Protein AF-B7KYT2-F1 (afdb_monomer_lite)

Organism: Methylorubrum extorquens (strain CM4 / NCIMB 13688) (NCBI:txid440085)

Foldseek 3Di:
DPPPDDDLVRVLVVLVVLLVVLVVVVVCLVPDDPVPHDPDSPVSVVVNVVSVVVNVVSVVCVVCVVVVVVVPDDD

Structure (mmCIF, N/CA/C/O backbone):
data_AF-B7KYT2-F1
#
_entry.id   AF-B7KYT2-F1
#
loop_
_atom_site.group_PDB
_atom_site.id
_atom_site.type_symbol
_atom_site.label_atom_id
_atom_site.label_alt_id
_atom_site.label_comp_id
_atom_site.label_asym_id
_atom_site.label_entity_id
_atom_site.label_seq_id
_atom_site.pdbx_PDB_ins_code
_atom_site.Cartn_x
_atom_site.Cartn_y
_atom_site.Cartn_z
_atom_site.occupancy
_atom_site.B_iso_or_equiv
_atom_site.auth_seq_id
_atom_site.auth_comp_id
_atom_site.auth_asym_id
_atom_site.auth_atom_id
_atom_site.pdbx_PDB_model_num
ATOM 1 N N . MET A 1 1 ? -28.107 12.726 12.299 1.00 48.88 1 MET A N 1
ATOM 2 C CA . MET A 1 1 ? -26.972 12.922 11.377 1.00 48.88 1 MET A CA 1
ATOM 3 C C . MET A 1 1 ? -26.156 11.651 11.434 1.00 48.88 1 MET A C 1
ATOM 5 O O . MET A 1 1 ? -25.751 11.275 12.526 1.00 48.88 1 MET A O 1
ATOM 9 N N . SER A 1 2 ? -26.055 10.931 10.323 1.00 57.88 2 SER A N 1
ATOM 10 C CA . SER A 1 2 ? -25.214 9.738 10.211 1.00 57.88 2 SER A CA 1
ATOM 11 C C . SER A 1 2 ? -23.763 10.157 10.437 1.00 57.88 2 SER A C 1
ATOM 13 O O . SER A 1 2 ? -23.365 11.211 9.950 1.00 57.88 2 SER A O 1
ATOM 15 N N . ASP A 1 3 ? -22.993 9.384 11.196 1.00 74.00 3 ASP A N 1
ATOM 16 C CA . ASP A 1 3 ? -21.560 9.633 11.345 1.00 74.00 3 ASP A CA 1
ATOM 17 C C . ASP A 1 3 ? -20.896 9.406 9.975 1.00 74.00 3 ASP A C 1
ATOM 19 O O . ASP A 1 3 ? -20.877 8.284 9.476 1.00 74.00 3 ASP A O 1
ATOM 23 N N . GLU A 1 4 ? -20.448 10.478 9.315 1.00 85.12 4 GLU A N 1
ATOM 24 C CA . GLU A 1 4 ? -19.902 10.442 7.943 1.00 85.12 4 GLU A CA 1
ATOM 25 C C . GLU A 1 4 ? -18.470 9.887 7.880 1.00 85.12 4 GLU A C 1
ATOM 27 O O . GLU A 1 4 ? -17.862 9.820 6.811 1.00 85.12 4 GLU A O 1
ATOM 32 N N . ARG A 1 5 ? -17.896 9.497 9.024 1.00 87.00 5 ARG A N 1
ATOM 33 C CA . ARG A 1 5 ? -16.522 9.002 9.091 1.00 87.00 5 ARG A CA 1
ATOM 34 C C . ARG A 1 5 ? -16.403 7.616 8.444 1.00 87.00 5 ARG A C 1
ATOM 36 O O . ARG A 1 5 ? -17.227 6.742 8.722 1.00 87.00 5 ARG A O 1
ATOM 43 N N . PRO A 1 6 ? -15.357 7.374 7.631 1.00 91.00 6 PRO A N 1
ATOM 44 C CA . PRO A 1 6 ? -15.127 6.063 7.045 1.00 91.00 6 PRO A CA 1
ATOM 45 C C . PRO A 1 6 ? -14.875 5.034 8.146 1.00 91.00 6 PRO A C 1
ATOM 47 O O . PRO A 1 6 ? -14.103 5.264 9.082 1.00 91.00 6 PRO A O 1
ATOM 50 N N . THR A 1 7 ? -15.510 3.875 8.012 1.00 93.94 7 THR A N 1
ATOM 51 C CA . THR A 1 7 ? -15.253 2.716 8.869 1.00 93.94 7 THR A CA 1
ATOM 52 C C . THR A 1 7 ? -13.785 2.294 8.770 1.00 93.94 7 THR A C 1
ATOM 54 O O . THR A 1 7 ? -13.129 2.523 7.753 1.00 93.94 7 THR A O 1
ATOM 57 N N . ILE A 1 8 ? -13.262 1.624 9.801 1.00 94.44 8 ILE A N 1
ATOM 58 C CA . ILE A 1 8 ? -11.886 1.099 9.768 1.00 94.44 8 ILE A CA 1
ATOM 59 C C . ILE A 1 8 ? -11.678 0.162 8.571 1.00 94.44 8 ILE A C 1
ATOM 61 O O . ILE A 1 8 ? -10.622 0.208 7.953 1.00 94.44 8 ILE A O 1
ATOM 65 N N . GLN A 1 9 ? -12.688 -0.626 8.184 1.00 96.50 9 GLN A N 1
ATOM 66 C CA . GLN A 1 9 ? -12.580 -1.479 7.000 1.00 96.50 9 GLN A CA 1
ATOM 67 C C . GLN A 1 9 ? -12.419 -0.659 5.712 1.00 96.50 9 GLN A C 1
ATOM 69 O O . GLN A 1 9 ? -11.537 -0.963 4.922 1.00 96.50 9 GLN A O 1
ATOM 74 N N . GLN A 1 10 ? -13.182 0.426 5.537 1.00 96.81 10 GLN A N 1
ATOM 75 C CA . GLN A 1 10 ? -13.015 1.319 4.381 1.00 96.81 10 GLN A CA 1
ATOM 76 C C . GLN A 1 10 ? -11.623 1.964 4.348 1.00 96.81 10 GLN A C 1
ATOM 78 O O . GLN A 1 10 ? -11.033 2.087 3.279 1.00 96.81 10 GLN A O 1
ATOM 83 N N . GLN A 1 11 ? -11.075 2.332 5.509 1.00 97.00 11 GLN A N 1
ATOM 84 C CA . GLN A 1 11 ? -9.709 2.857 5.599 1.00 97.00 11 GLN A CA 1
ATOM 85 C C . GLN A 1 11 ? -8.666 1.786 5.235 1.00 97.00 11 GLN A C 1
ATOM 87 O O . GLN A 1 11 ? -7.724 2.081 4.503 1.00 97.00 11 GLN A O 1
ATOM 92 N N . ILE A 1 12 ? -8.840 0.538 5.696 1.00 98.12 12 ILE A N 1
ATOM 93 C CA . ILE A 1 12 ? -7.990 -0.600 5.300 1.00 98.12 12 ILE A CA 1
ATOM 94 C C . ILE A 1 12 ? -8.025 -0.774 3.782 1.00 98.12 12 ILE A C 1
ATOM 96 O O . ILE A 1 12 ? -6.969 -0.854 3.156 1.00 98.12 12 ILE A O 1
ATOM 100 N N . ASP A 1 13 ? -9.220 -0.799 3.194 1.00 98.19 13 ASP A N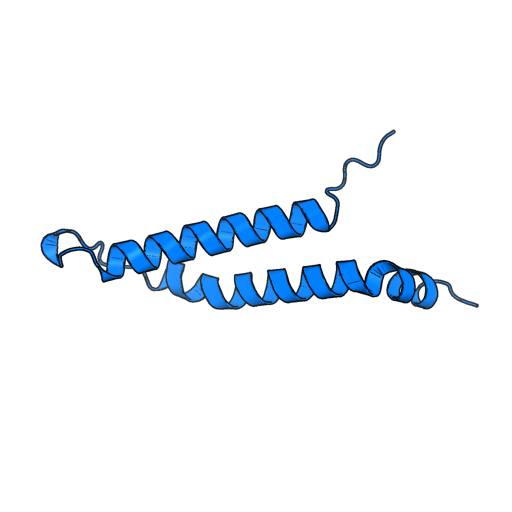 1
ATOM 101 C CA . ASP A 1 13 ? -9.410 -1.019 1.761 1.00 98.19 13 ASP A CA 1
ATOM 102 C C . ASP A 1 13 ? -8.737 0.086 0.928 1.00 98.19 13 ASP A C 1
ATOM 104 O O . ASP A 1 13 ? -8.087 -0.199 -0.080 1.00 98.19 13 ASP A O 1
ATOM 108 N N . GLU A 1 14 ? -8.825 1.345 1.367 1.00 98.00 14 GLU A N 1
ATOM 109 C CA . GLU A 1 14 ? -8.191 2.486 0.700 1.00 98.00 14 GLU A CA 1
ATOM 110 C C . GLU A 1 14 ? -6.656 2.412 0.749 1.00 98.00 14 GLU A C 1
ATOM 112 O O . GLU 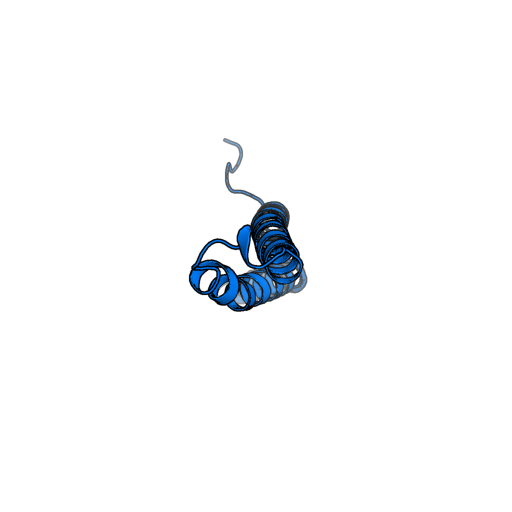A 1 14 ? -5.984 2.563 -0.280 1.00 98.00 14 GLU A O 1
ATOM 117 N N . VAL A 1 15 ? -6.084 2.119 1.921 1.00 97.81 15 VAL A N 1
ATOM 118 C CA . VAL A 1 15 ? -4.627 1.984 2.074 1.00 97.81 15 VAL A CA 1
ATOM 119 C C . VAL A 1 15 ? -4.118 0.768 1.297 1.00 97.81 15 VAL A C 1
ATOM 121 O O . VAL A 1 15 ? -3.084 0.853 0.627 1.00 97.81 15 VAL A O 1
ATOM 124 N N . LEU A 1 16 ? -4.857 -0.345 1.313 1.00 98.31 16 LEU A N 1
ATOM 125 C CA . LEU A 1 16 ? -4.517 -1.547 0.555 1.00 98.31 16 LEU A CA 1
ATOM 126 C C . LEU A 1 16 ? -4.562 -1.285 -0.956 1.00 98.31 16 LEU A C 1
ATOM 128 O O . LEU A 1 16 ? -3.655 -1.699 -1.677 1.00 98.31 16 LEU A O 1
ATOM 132 N N . CYS A 1 17 ? -5.563 -0.546 -1.438 1.00 98.12 17 CYS A N 1
ATOM 133 C CA . CYS A 1 17 ? -5.649 -0.119 -2.833 1.00 98.12 17 CYS A CA 1
ATOM 134 C C . CYS A 1 17 ? -4.417 0.701 -3.250 1.00 98.12 17 CYS A C 1
ATOM 136 O O . CYS A 1 17 ? -3.799 0.425 -4.287 1.00 98.12 17 CYS A O 1
ATOM 138 N N . CYS A 1 18 ? -4.001 1.654 -2.410 1.00 97.00 18 CYS A N 1
ATOM 139 C CA . CYS A 1 18 ? -2.786 2.439 -2.629 1.00 97.00 18 CYS A CA 1
ATOM 140 C C . CYS A 1 18 ? -1.533 1.554 -2.676 1.00 97.00 18 CYS A C 1
ATOM 142 O O . CYS A 1 18 ? -0.724 1.670 -3.601 1.00 97.00 18 CYS A O 1
ATOM 144 N N . PHE A 1 19 ? -1.383 0.646 -1.707 1.00 97.88 19 PHE A N 1
ATOM 145 C CA . PHE A 1 19 ? -0.260 -0.287 -1.632 1.00 97.88 19 PHE A CA 1
ATOM 146 C C . PHE A 1 19 ? -0.156 -1.156 -2.889 1.00 97.88 19 PHE A C 1
ATOM 148 O O . PHE A 1 19 ? 0.900 -1.202 -3.524 1.00 97.88 19 PHE A O 1
ATOM 155 N N . LEU A 1 20 ? -1.256 -1.807 -3.279 1.00 97.44 20 LEU A N 1
ATOM 156 C CA . LEU A 1 20 ? -1.299 -2.697 -4.438 1.00 97.44 20 LEU A CA 1
ATOM 157 C C . LEU A 1 20 ? -0.988 -1.941 -5.732 1.00 97.44 20 LEU A C 1
ATOM 159 O O . LEU A 1 20 ? -0.184 -2.415 -6.533 1.00 97.44 20 LEU A O 1
ATOM 163 N N . SER A 1 21 ? -1.550 -0.742 -5.900 1.00 96.50 21 SER A N 1
ATOM 164 C CA . SER A 1 21 ? -1.308 0.097 -7.078 1.00 96.50 21 SER A CA 1
ATOM 165 C C . SER A 1 21 ? 0.169 0.470 -7.222 1.00 96.50 21 SER A C 1
ATOM 167 O O . SER A 1 21 ? 0.750 0.337 -8.300 1.00 96.50 21 SER A O 1
ATOM 169 N N . ILE A 1 22 ? 0.807 0.896 -6.127 1.00 94.94 22 ILE A N 1
ATOM 170 C CA . ILE A 1 22 ? 2.230 1.257 -6.132 1.00 94.94 22 ILE A CA 1
ATOM 171 C C . ILE A 1 22 ? 3.102 0.020 -6.354 1.00 94.94 22 ILE A C 1
ATOM 173 O O . ILE A 1 22 ? 4.049 0.082 -7.141 1.00 94.94 22 ILE A O 1
ATOM 177 N N . ARG A 1 23 ? 2.784 -1.107 -5.706 1.00 96.19 23 ARG A N 1
ATOM 178 C CA . ARG A 1 23 ? 3.533 -2.359 -5.864 1.00 96.19 23 ARG A CA 1
ATOM 179 C C . ARG A 1 23 ? 3.526 -2.808 -7.320 1.00 96.19 23 ARG A C 1
ATOM 181 O O . ARG A 1 23 ? 4.594 -3.017 -7.889 1.00 96.19 23 ARG A O 1
ATOM 188 N N . SER A 1 24 ? 2.350 -2.846 -7.941 1.00 95.44 24 SER A N 1
ATOM 189 C CA . SER A 1 24 ? 2.210 -3.215 -9.349 1.00 95.44 24 SER A CA 1
ATOM 190 C C . SER A 1 24 ? 2.937 -2.249 -10.286 1.00 95.44 24 SER A C 1
ATOM 192 O O . SER A 1 24 ? 3.559 -2.696 -11.246 1.00 95.44 24 SER A O 1
ATOM 194 N N . ALA A 1 25 ? 2.935 -0.941 -10.006 1.00 92.00 25 ALA A N 1
ATOM 195 C CA . ALA A 1 25 ? 3.698 0.026 -10.798 1.00 92.00 25 ALA A CA 1
ATOM 196 C C . ALA A 1 25 ? 5.219 -0.209 -10.706 1.00 92.00 25 ALA A C 1
ATOM 198 O O . ALA A 1 25 ? 5.921 -0.148 -11.717 1.00 92.00 25 ALA A O 1
ATOM 199 N N . VAL A 1 26 ? 5.734 -0.508 -9.508 1.00 93.00 26 VAL A N 1
ATOM 200 C CA . VAL A 1 26 ? 7.156 -0.822 -9.295 1.00 93.00 26 VAL A CA 1
ATOM 201 C C . VAL A 1 26 ? 7.540 -2.132 -9.988 1.00 93.00 26 VAL A C 1
ATOM 203 O O . VAL A 1 26 ? 8.568 -2.174 -10.665 1.00 93.00 26 VAL A O 1
ATOM 206 N N . GLU A 1 27 ? 6.719 -3.175 -9.864 1.00 93.56 27 GLU A N 1
ATOM 207 C CA . GLU A 1 27 ? 6.931 -4.474 -10.520 1.00 93.56 27 GLU A CA 1
ATOM 208 C C . GLU A 1 27 ? 6.929 -4.336 -12.048 1.00 93.56 27 GLU A C 1
ATOM 210 O O . GLU A 1 27 ? 7.856 -4.796 -12.719 1.00 93.56 27 GLU A O 1
ATOM 215 N N . ALA A 1 28 ? 5.942 -3.630 -12.606 1.00 91.75 28 ALA A N 1
ATOM 216 C CA . ALA A 1 28 ? 5.860 -3.373 -14.041 1.00 91.75 28 ALA A CA 1
ATOM 217 C C . ALA A 1 28 ? 7.096 -2.619 -14.552 1.00 91.75 28 ALA A C 1
ATOM 219 O O . ALA A 1 28 ? 7.658 -2.974 -15.588 1.00 91.75 28 ALA A O 1
ATOM 220 N N . TRP A 1 29 ? 7.569 -1.619 -13.804 1.00 90.75 29 TRP A N 1
ATOM 221 C CA . TRP A 1 29 ? 8.780 -0.884 -14.160 1.00 90.75 29 TRP A CA 1
ATOM 222 C C . TRP A 1 29 ? 10.040 -1.759 -14.118 1.00 90.75 29 TRP A C 1
ATOM 224 O O . TRP A 1 29 ? 10.892 -1.654 -15.000 1.00 90.75 29 TRP A O 1
ATOM 234 N N . GLN A 1 30 ? 10.164 -2.658 -13.135 1.00 90.00 30 GLN A N 1
ATOM 235 C CA . GLN A 1 30 ? 11.297 -3.588 -13.047 1.00 90.00 30 GLN A CA 1
ATOM 236 C C . GLN A 1 30 ? 11.345 -4.554 -14.237 1.00 90.00 30 GLN A C 1
ATOM 238 O O . GLN A 1 30 ? 12.431 -4.889 -14.711 1.00 90.00 30 GLN A O 1
ATOM 243 N N . LEU A 1 31 ? 10.184 -4.971 -14.742 1.00 91.38 31 LEU A N 1
ATOM 244 C CA . LEU A 1 31 ? 10.067 -5.859 -15.900 1.00 91.38 31 LEU A CA 1
ATOM 245 C C . LEU A 1 31 ? 10.159 -5.117 -17.243 1.00 91.38 31 LEU A C 1
ATOM 247 O O . LEU A 1 31 ? 10.446 -5.737 -18.268 1.00 91.38 31 LEU A O 1
ATOM 251 N N . ALA A 1 32 ? 9.937 -3.801 -17.260 1.00 88.44 32 ALA A N 1
ATOM 252 C CA . ALA A 1 32 ? 9.982 -3.010 -18.481 1.00 88.44 32 ALA A CA 1
ATOM 253 C C . ALA A 1 32 ? 11.396 -2.998 -19.100 1.00 88.44 32 ALA A C 1
ATOM 255 O O . ALA A 1 32 ? 12.390 -2.910 -18.366 1.00 88.44 32 ALA A O 1
ATOM 256 N N . PRO A 1 33 ? 11.513 -3.025 -20.444 1.00 89.50 33 PRO A N 1
ATOM 257 C CA . PRO A 1 33 ? 12.780 -2.799 -21.133 1.00 89.50 33 PRO A CA 1
ATOM 258 C C . PRO A 1 33 ? 13.393 -1.454 -20.737 1.00 89.50 33 PRO A C 1
ATOM 260 O O . PRO A 1 33 ? 12.668 -0.471 -20.608 1.00 89.50 33 PRO A O 1
ATOM 263 N N . GLU A 1 34 ? 14.720 -1.383 -20.616 1.00 86.44 34 GLU A N 1
ATOM 264 C CA . GLU A 1 34 ? 15.436 -0.187 -20.140 1.00 86.44 34 GLU A CA 1
ATOM 265 C C . GLU A 1 34 ? 15.059 1.090 -20.905 1.00 86.44 34 GLU A C 1
ATOM 267 O O . GLU A 1 34 ? 14.772 2.112 -20.293 1.00 86.44 34 GLU A O 1
ATOM 272 N N . LYS A 1 35 ? 14.915 1.000 -22.234 1.00 85.69 35 LYS A N 1
ATOM 273 C CA . LYS A 1 35 ? 14.475 2.109 -23.102 1.00 85.69 35 LYS A CA 1
ATOM 274 C C . LYS A 1 35 ? 13.078 2.674 -22.789 1.00 85.69 35 LYS A C 1
ATOM 276 O O . LYS A 1 35 ? 12.726 3.729 -23.301 1.00 85.69 35 LYS A O 1
ATOM 281 N N . HIS A 1 36 ? 12.267 1.949 -22.022 1.00 79.19 36 HIS A N 1
ATOM 282 C CA . HIS A 1 36 ? 10.914 2.337 -21.615 1.00 79.19 36 HIS A CA 1
ATOM 283 C C . HIS A 1 36 ? 10.811 2.632 -20.114 1.00 79.19 36 HIS A C 1
ATOM 285 O O . HIS A 1 36 ? 9.735 2.992 -19.637 1.00 79.19 36 HIS A O 1
ATOM 291 N N . ARG A 1 37 ? 11.895 2.460 -19.351 1.00 82.25 37 A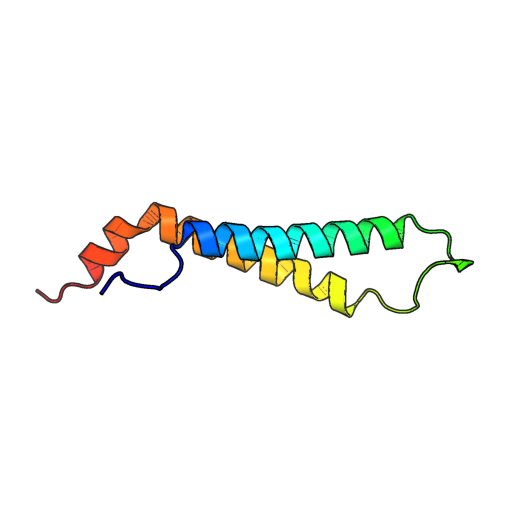RG A N 1
ATOM 292 C CA . ARG A 1 37 ? 11.908 2.792 -17.929 1.00 82.25 37 ARG A CA 1
ATOM 293 C C . ARG A 1 37 ? 11.975 4.307 -17.778 1.00 82.25 37 ARG A C 1
ATOM 295 O O . ARG A 1 37 ? 12.846 4.960 -18.346 1.00 82.25 37 ARG A O 1
ATOM 302 N N . SER A 1 38 ? 11.082 4.870 -16.971 1.00 77.19 38 SER A N 1
ATOM 303 C CA . SER A 1 38 ? 11.327 6.193 -16.394 1.00 77.1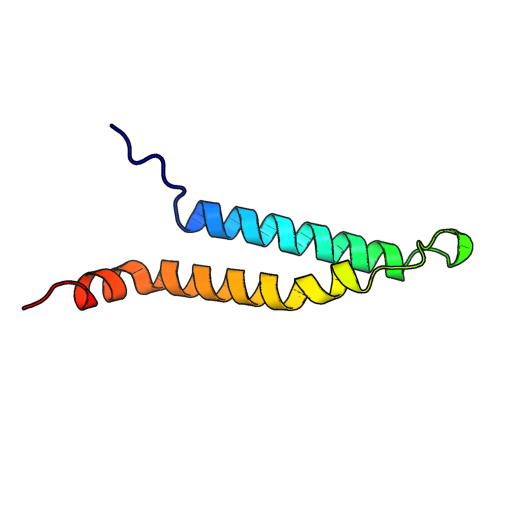9 38 SER A CA 1
ATOM 304 C C . SER A 1 38 ? 12.566 6.130 -15.492 1.00 77.19 38 SER A C 1
ATOM 306 O O . SER A 1 38 ? 12.884 5.074 -14.947 1.00 77.19 38 SER A O 1
ATOM 308 N N . VAL A 1 39 ? 13.269 7.248 -15.312 1.00 70.69 39 VAL A N 1
ATOM 309 C CA . VAL A 1 39 ? 14.514 7.277 -14.519 1.00 70.69 39 VAL A CA 1
ATOM 310 C C . VAL A 1 39 ? 14.259 6.951 -13.040 1.00 70.69 39 VAL A C 1
ATOM 312 O O . VAL A 1 39 ? 15.133 6.412 -12.366 1.00 70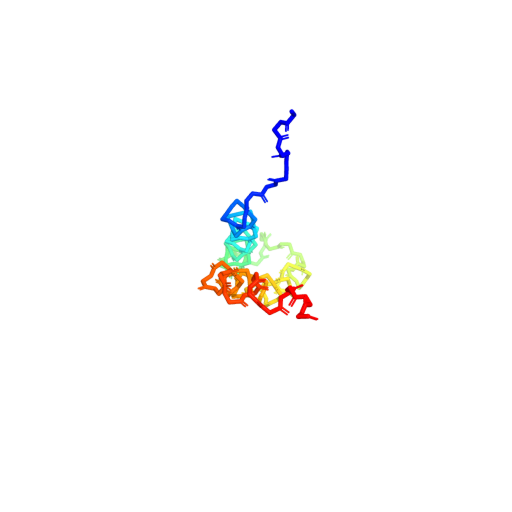.69 39 VAL A O 1
ATOM 315 N N . GLU A 1 40 ? 13.055 7.224 -12.529 1.00 71.06 40 GLU A N 1
ATOM 316 C CA . GLU A 1 40 ? 12.798 7.215 -11.092 1.00 71.06 40 GLU A CA 1
ATOM 317 C C . GLU A 1 40 ? 11.587 6.366 -10.687 1.00 71.06 40 GLU A C 1
ATOM 319 O O . GLU A 1 40 ? 10.437 6.676 -10.993 1.00 71.06 40 GLU A O 1
ATOM 324 N N . THR A 1 41 ? 11.861 5.306 -9.923 1.00 79.19 41 THR A N 1
ATOM 325 C CA . THR A 1 41 ? 10.866 4.573 -9.118 1.00 79.19 41 THR A CA 1
ATOM 326 C C . THR A 1 41 ? 11.187 4.573 -7.628 1.00 79.19 41 THR A C 1
ATOM 328 O O . THR A 1 41 ? 10.411 4.026 -6.843 1.00 79.19 41 THR A O 1
ATOM 331 N N . GLY A 1 42 ? 12.297 5.197 -7.213 1.00 79.44 42 GLY A N 1
ATOM 332 C CA . GLY A 1 42 ? 12.735 5.240 -5.815 1.00 79.44 42 GLY A CA 1
ATOM 333 C C . GLY A 1 42 ? 11.666 5.821 -4.889 1.00 79.44 42 GLY A C 1
ATOM 334 O O . GLY A 1 42 ? 11.328 5.201 -3.884 1.00 79.44 42 GLY A O 1
ATOM 335 N N . ALA A 1 43 ? 11.050 6.935 -5.295 1.00 83.56 43 ALA A N 1
ATOM 336 C CA . ALA A 1 43 ? 9.971 7.591 -4.556 1.00 83.56 43 ALA A CA 1
ATOM 337 C C . ALA A 1 43 ? 8.675 6.762 -4.455 1.00 83.56 43 ALA A C 1
ATOM 339 O O . ALA A 1 43 ? 7.900 6.942 -3.520 1.00 83.56 43 ALA A O 1
ATOM 340 N N . CYS A 1 44 ? 8.408 5.867 -5.410 1.00 87.50 44 CYS A N 1
ATOM 341 C CA . CYS A 1 44 ? 7.280 4.936 -5.320 1.00 87.50 44 CYS A CA 1
ATOM 342 C C . CYS A 1 44 ? 7.636 3.743 -4.430 1.00 87.50 44 CYS A C 1
ATOM 344 O O . CYS A 1 44 ? 6.864 3.371 -3.552 1.00 87.50 44 CYS A O 1
ATOM 346 N N . ARG A 1 45 ? 8.835 3.179 -4.606 1.00 92.81 45 ARG A N 1
ATOM 347 C CA . ARG A 1 45 ? 9.328 2.042 -3.823 1.00 92.81 45 ARG A CA 1
ATOM 348 C C . ARG A 1 45 ? 9.391 2.355 -2.329 1.00 92.81 45 ARG A C 1
ATOM 350 O O . ARG A 1 45 ? 8.998 1.511 -1.531 1.00 92.81 45 ARG A O 1
ATOM 357 N N . SER A 1 46 ? 9.830 3.557 -1.952 1.00 94.19 46 SER A N 1
ATOM 358 C CA . SER A 1 46 ? 9.923 3.973 -0.546 1.00 94.19 46 SER A CA 1
ATOM 359 C C . SER A 1 46 ? 8.571 4.065 0.170 1.00 94.19 46 SER A C 1
ATOM 361 O O . SER A 1 46 ? 8.540 4.081 1.394 1.00 94.19 46 SER A O 1
ATOM 363 N N . LYS A 1 47 ? 7.451 4.095 -0.565 1.00 94.44 47 LYS A N 1
ATOM 364 C CA . LYS A 1 47 ? 6.096 4.135 0.010 1.00 94.44 47 LYS A CA 1
ATOM 365 C C . LYS A 1 47 ? 5.558 2.757 0.391 1.00 94.44 47 LYS A C 1
ATOM 367 O O . LYS A 1 47 ? 4.607 2.688 1.160 1.00 94.44 47 LYS A O 1
ATOM 372 N N . LEU A 1 48 ? 6.134 1.674 -0.138 1.00 96.56 48 LEU A N 1
ATOM 373 C CA . LEU A 1 48 ? 5.592 0.322 0.039 1.00 96.56 48 LEU A CA 1
ATOM 374 C C . LEU A 1 48 ? 5.600 -0.127 1.501 1.00 96.56 48 LEU A C 1
ATOM 376 O O . LEU A 1 48 ? 4.568 -0.558 2.004 1.00 96.56 48 LEU A O 1
ATOM 380 N N . GLU A 1 49 ? 6.737 0.009 2.181 1.00 97.19 49 GLU A N 1
ATOM 381 C CA . GLU A 1 49 ? 6.898 -0.448 3.566 1.00 97.19 49 GLU A CA 1
ATOM 382 C C . GLU A 1 49 ? 6.031 0.359 4.559 1.00 97.19 49 GLU A C 1
ATOM 384 O O . GLU A 1 49 ? 5.298 -0.265 5.331 1.00 97.19 49 GLU A O 1
ATOM 389 N N . PRO A 1 50 ? 5.957 1.705 4.473 1.00 97.94 50 PRO A N 1
ATOM 390 C CA . PRO A 1 50 ? 5.007 2.483 5.270 1.00 97.94 50 PRO A CA 1
ATOM 391 C C . PRO A 1 50 ? 3.537 2.114 5.034 1.00 97.94 50 PRO A C 1
ATOM 393 O O . PRO A 1 50 ? 2.766 2.040 5.988 1.00 97.94 50 PRO A O 1
ATOM 396 N N . LEU A 1 51 ? 3.131 1.870 3.782 1.00 97.88 51 LEU A N 1
ATOM 397 C CA . LEU A 1 51 ? 1.749 1.493 3.467 1.00 97.88 51 LEU A CA 1
ATOM 398 C C . LEU A 1 51 ? 1.405 0.098 4.001 1.00 97.88 51 LEU A C 1
ATOM 400 O O . LEU A 1 51 ? 0.333 -0.092 4.567 1.00 97.88 51 LEU A O 1
ATOM 404 N N . GLU A 1 52 ? 2.323 -0.862 3.889 1.00 97.94 52 GLU A N 1
ATOM 405 C CA . GLU A 1 52 ? 2.153 -2.198 4.469 1.00 97.94 52 GLU A CA 1
ATOM 406 C C . GLU A 1 52 ? 2.042 -2.136 6.003 1.00 97.94 52 GLU A C 1
ATOM 408 O O . GLU A 1 52 ? 1.182 -2.783 6.603 1.00 97.94 52 GLU A O 1
ATOM 413 N N . ALA A 1 53 ? 2.878 -1.322 6.655 1.00 98.00 53 ALA A N 1
ATOM 414 C CA . ALA A 1 53 ? 2.803 -1.093 8.096 1.00 98.00 53 ALA A CA 1
ATOM 415 C C . ALA A 1 53 ? 1.480 -0.428 8.518 1.00 98.00 53 ALA A C 1
ATOM 417 O O . ALA A 1 53 ? 0.900 -0.810 9.540 1.00 98.00 53 ALA A O 1
ATOM 418 N N . ALA A 1 54 ? 0.973 0.520 7.726 1.00 98.19 54 ALA A N 1
ATOM 419 C CA . ALA A 1 54 ? -0.314 1.163 7.969 1.00 98.19 54 ALA A CA 1
ATOM 420 C C . ALA A 1 54 ? -1.481 0.165 7.877 1.00 98.19 54 ALA A C 1
ATOM 422 O O . ALA A 1 54 ? -2.316 0.145 8.781 1.00 98.19 54 ALA A O 1
ATOM 423 N N . VAL A 1 55 ? -1.505 -0.713 6.862 1.00 97.94 55 VAL A N 1
ATOM 424 C CA . VAL A 1 55 ? -2.519 -1.782 6.756 1.00 97.94 55 VAL A CA 1
ATOM 425 C C . V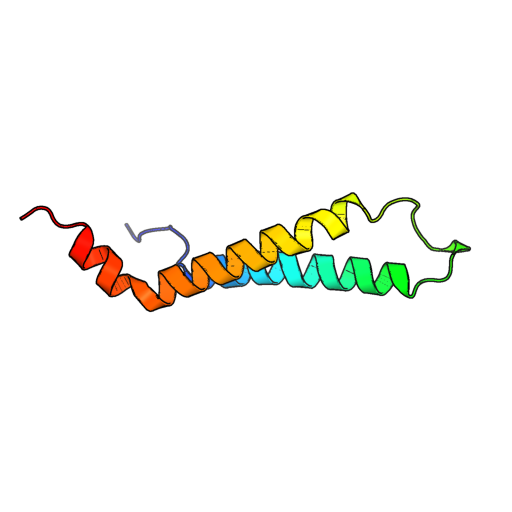AL A 1 55 ? -2.491 -2.675 7.993 1.00 97.94 55 VAL A C 1
ATOM 427 O O . VAL A 1 55 ? -3.516 -2.808 8.656 1.00 97.94 55 VAL A O 1
ATOM 430 N N . ARG A 1 56 ? -1.316 -3.196 8.372 1.00 97.94 56 ARG A N 1
ATOM 431 C CA . ARG A 1 56 ? -1.171 -4.049 9.567 1.00 97.94 56 ARG A CA 1
ATOM 432 C C . ARG A 1 56 ? -1.666 -3.364 10.839 1.00 97.94 56 ARG A C 1
ATOM 434 O O . ARG A 1 56 ? -2.285 -3.993 11.694 1.00 97.94 56 ARG A O 1
ATOM 441 N N . THR A 1 57 ? -1.397 -2.067 10.969 1.00 97.62 57 THR A N 1
ATOM 442 C CA . THR A 1 57 ? -1.846 -1.275 12.119 1.00 97.62 57 THR A CA 1
ATOM 443 C C . THR A 1 57 ? -3.367 -1.149 12.141 1.00 97.62 57 THR A C 1
ATOM 445 O O . THR A 1 57 ? -3.984 -1.349 13.185 1.00 97.62 57 THR A O 1
ATOM 448 N N . LEU A 1 58 ? -3.989 -0.852 11.000 1.00 96.88 58 LEU A N 1
ATOM 449 C CA . LEU A 1 58 ? -5.442 -0.732 10.894 1.00 96.88 58 LEU A CA 1
ATOM 450 C C . LEU A 1 58 ? -6.152 -2.074 11.115 1.00 96.88 58 LEU A C 1
ATOM 452 O O . LEU A 1 58 ? -7.176 -2.110 11.796 1.00 96.88 58 LEU A O 1
ATOM 456 N N . GLU A 1 59 ? -5.598 -3.174 10.603 1.00 97.44 59 GLU A N 1
ATOM 457 C CA . GLU A 1 59 ? -6.080 -4.533 10.878 1.00 97.44 59 GLU A CA 1
ATOM 458 C C . GLU A 1 59 ? -6.025 -4.841 12.374 1.00 97.44 59 GLU A C 1
ATOM 460 O O . GLU A 1 59 ? -7.023 -5.266 12.952 1.00 97.44 59 GLU A O 1
ATOM 465 N N . TRP A 1 60 ? -4.907 -4.521 13.034 1.00 97.19 60 TRP A N 1
ATOM 466 C CA . TRP A 1 60 ? -4.796 -4.673 14.482 1.00 97.19 60 TRP A CA 1
ATOM 467 C C . TRP A 1 60 ? -5.852 -3.844 15.226 1.00 97.19 60 TRP A C 1
ATOM 469 O O . TRP A 1 60 ? -6.498 -4.355 16.139 1.00 97.19 60 TRP A O 1
ATOM 479 N N . VAL A 1 61 ? -6.081 -2.587 14.830 1.00 95.25 61 VAL A N 1
ATOM 480 C CA . VAL A 1 61 ? -7.120 -1.737 15.440 1.00 95.25 61 VAL A CA 1
ATOM 481 C C . VAL A 1 61 ? -8.514 -2.331 15.238 1.00 95.25 61 VAL A C 1
ATOM 483 O O . VAL A 1 61 ? -9.292 -2.375 16.190 1.00 95.25 61 VAL A O 1
ATOM 486 N N . ARG A 1 62 ? -8.835 -2.806 14.028 1.00 94.75 62 ARG A N 1
ATOM 487 C CA . ARG A 1 62 ? -10.113 -3.464 13.716 1.00 94.75 62 ARG A CA 1
ATOM 488 C C . ARG A 1 62 ? -10.331 -4.679 14.614 1.00 94.75 62 ARG A C 1
ATOM 490 O O . ARG A 1 62 ? -11.389 -4.801 15.228 1.00 94.75 62 ARG A O 1
ATOM 497 N N . ASP A 1 63 ? -9.324 -5.537 14.714 1.00 95.44 63 ASP A N 1
ATOM 498 C CA . ASP A 1 63 ? -9.415 -6.819 15.413 1.00 95.44 63 ASP A CA 1
ATOM 499 C C . ASP A 1 63 ? -9.434 -6.644 16.946 1.00 95.44 63 ASP A C 1
ATOM 501 O O . ASP A 1 63 ? -9.941 -7.501 17.668 1.00 95.44 63 ASP A O 1
ATOM 505 N N . ASN A 1 64 ? -8.947 -5.504 17.453 1.00 95.19 64 ASN A N 1
ATOM 506 C CA . ASN A 1 64 ? -8.905 -5.173 18.882 1.00 95.19 64 ASN A CA 1
ATOM 507 C C . ASN A 1 64 ? -9.873 -4.040 19.278 1.00 95.19 64 ASN A C 1
ATOM 509 O O . ASN A 1 64 ? -9.781 -3.509 20.388 1.00 95.19 64 ASN A O 1
ATOM 513 N N . ALA A 1 65 ? -10.821 -3.676 18.409 1.00 87.62 65 ALA A N 1
ATOM 514 C CA . ALA A 1 65 ? -11.694 -2.515 18.598 1.00 87.62 65 ALA A CA 1
ATOM 515 C C . ALA A 1 65 ? -12.470 -2.541 19.928 1.00 87.62 65 ALA A C 1
ATOM 517 O O . ALA A 1 65 ? -12.651 -1.502 20.559 1.00 87.62 65 ALA A O 1
ATOM 518 N N . GLU A 1 66 ? -12.900 -3.721 20.377 1.00 83.94 66 GLU A N 1
ATOM 519 C CA . GLU A 1 66 ? -13.628 -3.881 21.640 1.00 83.94 66 GLU A CA 1
ATOM 520 C C . GLU A 1 66 ? -12.735 -3.630 22.867 1.00 83.94 66 GLU A C 1
ATOM 522 O O . GLU A 1 66 ? -13.117 -2.912 23.788 1.00 83.94 66 GLU A O 1
ATOM 527 N N . GLN A 1 67 ? -11.498 -4.133 22.846 1.00 85.94 67 GLN A N 1
ATOM 528 C CA . GLN A 1 67 ? -10.527 -3.919 23.925 1.00 85.94 67 GLN A CA 1
ATOM 529 C C . GLN A 1 67 ? -10.114 -2.445 24.032 1.00 85.94 67 GLN A C 1
ATOM 531 O O . GLN A 1 67 ? -9.881 -1.935 25.128 1.00 85.94 67 GLN A O 1
ATOM 536 N N . LEU A 1 68 ? -10.027 -1.751 22.893 1.00 83.31 68 LEU A N 1
ATOM 537 C CA . LEU A 1 68 ? -9.716 -0.323 22.836 1.00 83.31 68 LEU A CA 1
ATOM 538 C C . LEU A 1 68 ? -10.851 0.534 23.408 1.00 83.31 68 LEU A C 1
ATOM 540 O O . LEU A 1 68 ? -10.569 1.524 24.079 1.00 83.31 68 LEU A O 1
ATOM 544 N N . ARG A 1 69 ? -12.115 0.138 23.203 1.00 82.56 69 ARG A N 1
ATOM 545 C CA . ARG A 1 69 ? -13.265 0.811 23.827 1.00 82.56 69 ARG A CA 1
ATOM 546 C C . ARG A 1 69 ? -13.251 0.653 25.347 1.00 82.56 69 ARG A C 1
ATOM 548 O O . ARG A 1 69 ? -13.363 1.647 26.052 1.00 82.56 69 ARG A O 1
ATOM 555 N N . GLN A 1 70 ? -13.020 -0.561 25.848 1.00 79.38 70 GLN A N 1
ATOM 556 C CA . GLN A 1 70 ? -13.024 -0.853 27.290 1.00 79.38 70 GLN A CA 1
ATOM 557 C C . GLN A 1 70 ? -11.862 -0.198 28.056 1.00 79.38 70 GLN A C 1
ATOM 559 O O . GLN A 1 70 ? -12.003 0.128 29.229 1.00 79.38 70 GLN A O 1
ATOM 564 N N . LYS A 1 71 ? -10.713 0.033 27.408 1.00 73.31 71 LYS A N 1
ATOM 565 C CA . LYS A 1 71 ? -9.579 0.766 28.007 1.00 73.31 71 LYS A CA 1
ATOM 566 C C . LYS A 1 71 ? -9.749 2.291 28.004 1.00 73.31 71 LYS A C 1
ATOM 568 O O . LYS A 1 71 ? -8.940 2.976 28.625 1.00 73.31 71 LYS A O 1
ATOM 573 N N . GLY A 1 72 ? -10.735 2.816 27.276 1.00 62.53 72 GLY A N 1
ATOM 574 C CA . GLY A 1 72 ? -10.981 4.252 27.126 1.00 62.53 72 GLY A CA 1
ATOM 575 C C . GLY A 1 72 ? -11.987 4.840 28.118 1.00 62.53 72 GLY A C 1
ATOM 576 O O . GLY A 1 72 ? -12.096 6.062 28.190 1.00 62.53 72 GLY A O 1
ATOM 577 N N . GLU A 1 73 ? -12.711 4.012 28.875 1.00 51.53 73 GLU A N 1
ATOM 578 C CA . GLU A 1 73 ? -13.639 4.483 29.906 1.00 51.53 73 GLU A CA 1
ATOM 579 C C . GLU A 1 73 ? -12.889 4.703 31.231 1.00 51.53 73 GLU A C 1
ATOM 581 O O . GLU A 1 73 ? -12.332 3.751 31.786 1.00 51.53 73 GLU A O 1
ATOM 586 N N . PRO A 1 74 ? -12.831 5.942 31.755 1.00 54.00 74 PRO A N 1
ATOM 587 C CA . PRO A 1 74 ? -12.324 6.165 33.097 1.00 54.00 74 PRO A CA 1
ATOM 588 C C . PRO A 1 74 ? -13.321 5.569 34.099 1.00 54.00 74 PRO A C 1
ATOM 590 O O . PRO A 1 74 ? -14.514 5.866 34.043 1.00 54.00 74 PRO A O 1
ATOM 593 N N . SER A 1 75 ? -12.814 4.706 34.982 1.00 54.06 75 SER A N 1
ATOM 594 C CA . SER A 1 75 ? -13.519 4.261 36.194 1.00 54.06 75 SER A CA 1
ATOM 595 C C . SER A 1 75 ? -13.771 5.416 37.157 1.00 54.06 75 SER A C 1
ATOM 597 O O . SER A 1 75 ? -12.906 6.322 37.222 1.00 54.06 75 SER A O 1
#

Secondary structure (DSSP, 8-state):
----SPPHHHHHHHHHHHHHHHHHHHHHHHHS-GGG--S--HHHHTTHHHHHHHHHHHHHHHHTHHHHHHTSS--

Sequence (75 aa):
MSDERPTIQQQIDEVLCCFLSIRSAVEAWQLAPEKHRSVETGACRSKLEPLEAAVRTLEWVRDNAEQLRQKGEPS

Radius of gyration: 18.02 Å; chains: 1; bounding box: 42×20×59 Å

pLDDT: mean 88.24, std 12.3, range [48.88, 98.31]